Protein AF-T0YE23-F1 (afdb_monomer)

Sequence (152 aa):
LTFGPGMTVIFGPNEAGKSTWHTAIYAALCGNVNSSGVHENANSSKQFIDLYHPWDENEWVVQAVVTLNDGRKIVIWRDLTGKMAPLVKDAKLEADVSTEITSKGVADASRWLGLDRQSFLATACVRQADIFGICDNPESLAEYISCAATSV

Organism: NCBI:txid410659

InterPro domains:
  IPR027417 P-loop containing nucleoside triphosphate hydrolase [G3DSA:3.40.50.300] (1-149)
  IPR027417 P-loop containing nucleoside triphosphate hydrolase [SSF52540] (1-84)
  IPR038729 Rad50/SbcC-type AAA domain [PF13476] (2-126)

pLDDT: mean 77.62, std 16.38, range [32.59, 96.81]

Nearest PDB structures (foldseek):
  4q1s-assembly1_Y  TM=3.748E-01  e=2.874E+00  Saccharomyces cerevisiae S288C
  8dfv-assembly1_K  TM=4.350E-01  e=3.454E+00  Drosophila melanogaster
  8sk8-assembly1_A  TM=2.212E-01  e=3.055E+00  Homo sapiens
  7t69-assembly1_A  TM=2.536E-01  e=7.210E+00  Fusarium oxysporum f. sp. lycopersici

Radius of gyration: 16.27 Å; Cα contacts (8 Å, |Δi|>4): 166; chains: 1; bounding box: 47×35×40 Å

Solvent-accessible surface area (backbone atoms only — not comparable to full-atom values): 9413 Å² total; per-residue (Å²): 140,84,84,61,83,90,80,72,86,87,84,72,64,89,90,64,46,65,69,56,50,54,52,46,52,46,40,31,45,47,43,76,83,83,76,85,82,90,61,92,71,42,58,65,58,50,50,47,51,71,72,67,56,63,94,86,56,93,75,46,73,38,73,38,76,48,72,49,96,90,65,50,44,36,38,29,39,33,45,69,78,66,86,50,80,70,47,30,29,34,69,87,76,70,41,80,50,40,74,82,30,46,53,99,88,42,50,25,53,38,46,83,74,59,27,50,71,68,34,36,41,65,75,77,49,85,52,81,65,58,62,53,45,37,78,78,37,62,68,59,51,57,53,44,52,50,45,57,67,62,53,115

Foldseek 3Di:
DDDDPDDDDDDDDPPPCPVVVLLLVQCQAANAPPDDDDDPVNVVNVCSLVVPPDPPDPFDKGWDWDAAPVRFIKIWIDTSVPPDAIFIARPVVRDTPQVQQDDPRTRHNCVSVLADPLLCCLPVRDDPVNVVVCVVPVVVNVVSVVNVVVSD

Secondary structure (DSSP, 8-state):
--PPSS------STTSSHHHHHHHHHHHHH----SS---TTHHHHHHHHHHH--TT-S--EEEEEEE-TTS-EEEEEEESSSSS--EE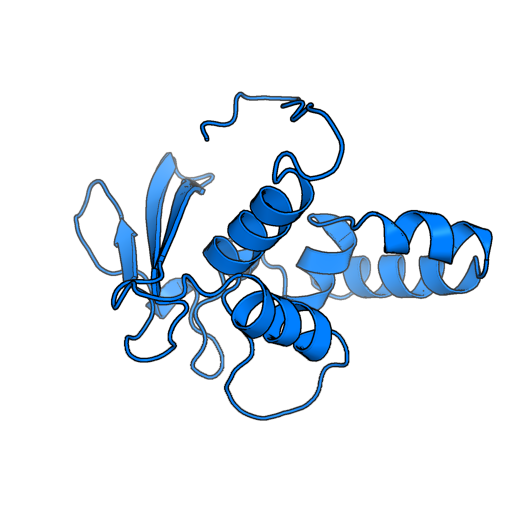EETTT--B-HHHHEETTEE-GGGGGT--HHHHHHHH---HHHHHHHHH-THHHHHHHHHHHH--

Structure (mmCIF, N/CA/C/O backbone):
data_AF-T0YE23-F1
#
_entry.id   AF-T0YE23-F1
#
loop_
_atom_site.group_PDB
_atom_site.id
_atom_site.type_symbol
_atom_site.label_atom_id
_atom_site.label_alt_id
_atom_site.label_comp_id
_atom_site.label_asym_id
_atom_site.label_entity_id
_atom_site.label_seq_id
_atom_site.pdbx_PDB_ins_code
_atom_site.Cartn_x
_atom_site.Cartn_y
_atom_site.Cartn_z
_atom_site.occupancy
_atom_site.B_iso_or_equiv
_atom_site.auth_seq_id
_atom_site.auth_comp_id
_atom_site.auth_asym_id
_atom_site.auth_ato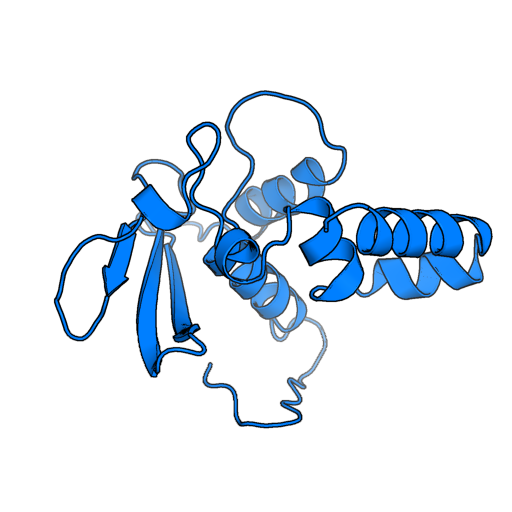m_id
_atom_site.pdbx_PDB_model_num
ATOM 1 N N . LEU A 1 1 ? -6.794 -4.745 -10.378 1.00 87.88 1 LEU A N 1
ATOM 2 C CA . LEU A 1 1 ? -6.149 -6.010 -9.962 1.00 87.88 1 LEU A CA 1
ATOM 3 C C . LEU A 1 1 ? -6.797 -6.478 -8.662 1.00 87.88 1 LEU A C 1
ATOM 5 O O . LEU A 1 1 ? -7.065 -5.630 -7.820 1.00 87.88 1 LEU A O 1
ATOM 9 N N . THR A 1 2 ? -7.061 -7.775 -8.504 1.00 91.62 2 THR A N 1
ATOM 10 C CA . THR A 1 2 ? -7.633 -8.348 -7.273 1.00 91.62 2 THR A CA 1
ATOM 11 C C . THR A 1 2 ? -6.695 -9.428 -6.758 1.00 91.62 2 THR A C 1
ATOM 13 O O . THR A 1 2 ? -6.335 -10.329 -7.511 1.00 91.62 2 THR A O 1
ATOM 16 N N . PHE A 1 3 ? -6.287 -9.322 -5.495 1.00 91.50 3 PHE A N 1
ATOM 17 C CA . PHE A 1 3 ? -5.389 -10.280 -4.855 1.00 91.50 3 PHE A CA 1
ATOM 18 C C . PHE A 1 3 ? -6.181 -11.410 -4.202 1.00 91.50 3 PHE A C 1
ATOM 20 O O . PHE A 1 3 ? -7.216 -11.167 -3.577 1.00 91.50 3 PHE A O 1
ATOM 27 N N . GLY A 1 4 ? -5.689 -12.638 -4.354 1.00 90.06 4 GLY A N 1
ATOM 28 C CA . GLY A 1 4 ? -6.185 -13.798 -3.618 1.00 90.06 4 GLY A CA 1
ATOM 29 C C . GLY A 1 4 ? -5.426 -13.997 -2.301 1.00 90.06 4 GLY A C 1
ATOM 30 O O . GLY A 1 4 ? -4.342 -13.433 -2.130 1.00 90.06 4 GLY A O 1
ATOM 31 N N . PRO A 1 5 ? -5.961 -14.807 -1.371 1.00 89.31 5 PRO A N 1
ATOM 32 C CA . PRO A 1 5 ? -5.228 -15.199 -0.172 1.00 89.31 5 PRO A CA 1
ATOM 33 C C . PRO A 1 5 ? -3.983 -16.027 -0.531 1.00 89.31 5 PRO A C 1
ATOM 35 O O . PRO A 1 5 ? -3.964 -16.748 -1.529 1.00 89.31 5 PRO A O 1
ATOM 38 N N . GLY A 1 6 ? -2.949 -15.956 0.309 1.00 92.31 6 GLY A N 1
ATOM 39 C CA . GLY A 1 6 ? -1.694 -16.675 0.090 1.00 92.31 6 GLY A CA 1
ATOM 40 C C . GLY A 1 6 ? -0.794 -15.963 -0.920 1.00 92.31 6 GLY A C 1
ATOM 41 O O . GLY A 1 6 ? -0.280 -14.887 -0.630 1.00 92.31 6 GLY A O 1
ATOM 42 N N . MET A 1 7 ? -0.577 -16.571 -2.089 1.00 92.12 7 MET A N 1
ATOM 43 C CA . MET A 1 7 ? 0.378 -16.085 -3.088 1.00 92.12 7 MET A CA 1
ATOM 44 C C . MET A 1 7 ? -0.332 -15.629 -4.365 1.00 92.12 7 MET A C 1
ATOM 46 O O . MET A 1 7 ? -0.996 -16.420 -5.030 1.00 92.12 7 MET A O 1
ATOM 50 N N . THR A 1 8 ? -0.137 -14.362 -4.741 1.00 92.94 8 THR A N 1
ATOM 51 C CA . THR A 1 8 ? -0.559 -13.828 -6.045 1.00 92.94 8 THR A CA 1
ATOM 52 C C . THR A 1 8 ? 0.665 -13.625 -6.935 1.00 92.94 8 THR A C 1
ATOM 54 O O . THR A 1 8 ? 1.590 -12.913 -6.555 1.00 92.94 8 THR A O 1
ATOM 57 N N . VAL A 1 9 ? 0.662 -14.221 -8.131 1.00 92.12 9 VAL A N 1
ATOM 58 C CA . VAL A 1 9 ? 1.746 -14.077 -9.115 1.00 92.12 9 VAL A CA 1
ATOM 59 C C . VAL A 1 9 ? 1.301 -13.140 -10.235 1.00 92.12 9 VAL A C 1
ATOM 61 O O . VAL A 1 9 ? 0.318 -13.411 -10.921 1.00 92.12 9 VAL A O 1
ATOM 64 N N . ILE A 1 10 ? 2.044 -12.051 -10.439 1.00 90.75 10 ILE A N 1
ATOM 65 C CA . ILE A 1 10 ? 1.849 -11.118 -11.555 1.00 90.75 10 ILE A CA 1
ATOM 66 C C . ILE A 1 10 ? 2.945 -11.388 -12.588 1.00 90.75 10 ILE A C 1
ATOM 68 O O . ILE A 1 10 ? 4.125 -11.174 -12.314 1.00 90.75 10 ILE A O 1
ATOM 72 N N . PHE A 1 11 ? 2.568 -11.844 -13.782 1.00 92.69 11 PHE A N 1
ATOM 73 C CA . PHE A 1 11 ? 3.508 -12.185 -14.851 1.00 92.6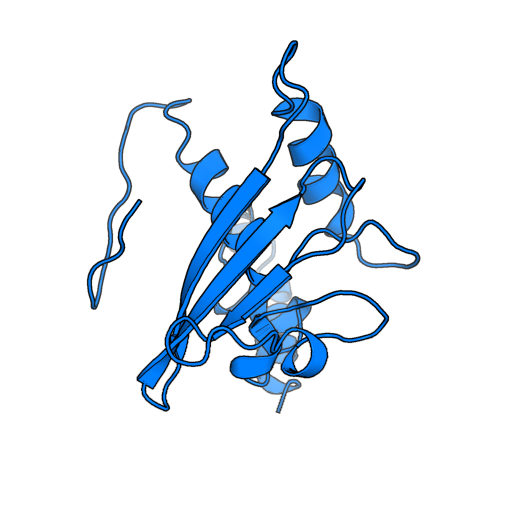9 11 PHE A CA 1
ATOM 74 C C . PHE A 1 11 ? 3.132 -11.510 -16.174 1.00 92.69 11 PHE A C 1
ATOM 76 O O . PHE A 1 11 ? 1.999 -11.086 -16.380 1.00 92.69 11 PHE A O 1
ATOM 83 N N . GLY A 1 12 ? 4.110 -11.391 -17.069 1.00 92.62 12 GLY A N 1
ATOM 84 C CA . GLY A 1 12 ? 3.966 -10.744 -18.370 1.00 92.62 12 GL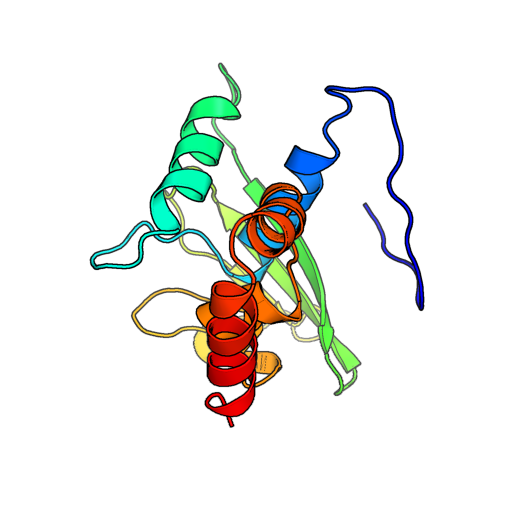Y A CA 1
ATOM 85 C C . GLY A 1 12 ? 5.328 -10.350 -18.945 1.00 92.62 12 GLY A C 1
ATOM 86 O O . GLY A 1 12 ? 6.311 -10.323 -18.192 1.00 92.62 12 GLY A O 1
ATOM 87 N N . PRO A 1 13 ? 5.413 -10.027 -20.246 1.00 94.38 13 PRO A N 1
ATOM 88 C CA . PRO A 1 13 ? 6.659 -9.601 -20.885 1.00 94.38 13 PRO A CA 1
ATOM 89 C C . PRO A 1 13 ? 7.242 -8.341 -20.231 1.00 94.38 13 PRO A C 1
ATOM 91 O O . PRO A 1 13 ? 6.590 -7.681 -19.411 1.00 94.38 13 PRO A O 1
ATOM 94 N N . ASN A 1 14 ? 8.493 -8.007 -20.555 1.00 87.44 14 ASN A N 1
ATOM 95 C CA . ASN A 1 14 ? 9.047 -6.704 -20.180 1.00 87.44 14 ASN A CA 1
ATOM 96 C C . ASN A 1 14 ? 8.108 -5.592 -20.660 1.00 87.44 14 ASN A C 1
ATOM 98 O O . ASN A 1 14 ? 7.406 -5.764 -21.650 1.00 87.44 14 ASN A O 1
ATOM 102 N N . GLU A 1 15 ? 8.027 -4.514 -19.881 1.00 85.19 15 GLU A N 1
ATOM 103 C CA . GLU A 1 15 ? 7.133 -3.375 -20.152 1.00 85.19 15 GLU A CA 1
ATOM 104 C C . GLU A 1 15 ? 5.624 -3.675 -20.048 1.00 85.19 15 GLU A C 1
ATOM 106 O O . GLU A 1 15 ? 4.811 -2.771 -20.183 1.00 85.19 15 GLU A O 1
ATOM 111 N N . ALA A 1 16 ? 5.213 -4.884 -19.643 1.00 88.56 16 ALA A N 1
ATOM 112 C CA . ALA A 1 16 ? 3.804 -5.201 -19.353 1.00 88.56 16 ALA A CA 1
ATOM 113 C C . ALA A 1 16 ? 3.219 -4.490 -18.106 1.00 88.56 16 ALA A C 1
ATOM 115 O O . ALA A 1 16 ? 2.158 -4.868 -17.618 1.00 88.56 16 ALA A O 1
ATOM 116 N N . GLY A 1 17 ? 3.929 -3.520 -17.521 1.00 85.38 17 GLY A N 1
ATOM 117 C CA . GLY A 1 17 ? 3.454 -2.748 -16.367 1.00 85.38 17 GLY A CA 1
ATOM 118 C C . GLY A 1 17 ? 3.541 -3.455 -15.008 1.00 85.38 17 GLY A C 1
ATOM 119 O O . GLY A 1 17 ? 2.941 -2.991 -14.045 1.00 85.38 17 GLY A O 1
ATOM 120 N N . LYS A 1 18 ? 4.286 -4.562 -14.878 1.00 89.62 18 LYS A N 1
ATOM 121 C CA . LYS A 1 18 ? 4.437 -5.294 -13.597 1.00 89.62 18 LYS A CA 1
ATOM 122 C C . LYS A 1 18 ? 5.030 -4.414 -12.488 1.00 89.62 18 LYS A C 1
ATOM 124 O O . LYS A 1 18 ? 4.452 -4.294 -11.412 1.00 89.62 18 LYS A O 1
ATOM 129 N N . SER A 1 19 ? 6.152 -3.753 -12.776 1.00 82.62 19 SER A N 1
ATOM 130 C CA . SER A 1 19 ? 6.792 -2.813 -11.847 1.00 82.62 19 SER A CA 1
ATOM 131 C C . SER A 1 19 ? 5.928 -1.570 -11.624 1.00 82.62 19 SER A C 1
ATOM 133 O O . SER A 1 19 ? 5.880 -1.047 -10.516 1.00 82.62 19 SER A O 1
ATOM 135 N N . THR A 1 20 ? 5.178 -1.144 -12.646 1.00 85.06 20 THR A N 1
ATOM 136 C CA . THR A 1 20 ? 4.201 -0.053 -12.537 1.00 85.06 20 THR A CA 1
ATOM 137 C C . THR A 1 20 ? 3.100 -0.389 -11.535 1.00 85.06 20 THR A C 1
ATOM 139 O O . THR A 1 20 ? 2.807 0.424 -10.665 1.00 85.06 20 THR A O 1
ATOM 142 N N . TRP A 1 21 ? 2.546 -1.605 -11.587 1.00 87.94 21 TRP A N 1
ATOM 143 C CA . TRP A 1 21 ? 1.572 -2.089 -10.606 1.00 87.94 21 TRP A CA 1
ATOM 144 C C . TRP A 1 21 ? 2.149 -2.131 -9.194 1.00 87.94 21 TRP A C 1
ATOM 146 O O . TRP A 1 21 ? 1.483 -1.687 -8.264 1.00 87.94 21 TRP A O 1
ATOM 156 N N . HIS A 1 22 ? 3.384 -2.608 -9.028 1.00 86.06 22 HIS A N 1
ATOM 157 C CA . HIS A 1 22 ? 4.056 -2.620 -7.727 1.00 86.06 22 HIS A CA 1
ATOM 158 C C . HIS A 1 22 ? 4.167 -1.209 -7.125 1.00 86.06 22 HIS A C 1
ATOM 160 O O . HIS A 1 22 ? 3.764 -0.978 -5.984 1.00 86.06 22 HIS A O 1
ATOM 166 N N . THR A 1 23 ? 4.628 -0.236 -7.915 1.00 83.44 23 THR A N 1
ATOM 167 C CA . THR A 1 23 ? 4.725 1.161 -7.469 1.00 83.44 23 THR A CA 1
ATOM 168 C C . THR A 1 23 ? 3.354 1.787 -7.221 1.00 83.44 23 THR A C 1
ATOM 170 O O . THR A 1 23 ? 3.190 2.515 -6.245 1.00 83.44 23 THR A O 1
ATOM 173 N N . ALA A 1 24 ? 2.349 1.474 -8.043 1.00 86.75 24 ALA A N 1
ATOM 174 C CA . ALA A 1 24 ? 0.983 1.953 -7.853 1.00 86.75 24 ALA A CA 1
ATOM 175 C C . ALA A 1 24 ? 0.374 1.439 -6.538 1.00 86.75 24 ALA A C 1
ATOM 177 O O . ALA A 1 24 ? -0.229 2.215 -5.803 1.00 86.75 24 ALA A O 1
ATOM 178 N N . ILE A 1 25 ? 0.578 0.162 -6.193 1.00 89.31 25 ILE A N 1
ATOM 179 C CA . ILE A 1 25 ? 0.122 -0.413 -4.915 1.00 89.31 25 ILE A CA 1
ATOM 180 C C . ILE A 1 25 ? 0.772 0.324 -3.746 1.00 89.31 25 ILE A C 1
ATOM 182 O O . ILE A 1 25 ? 0.078 0.758 -2.827 1.00 89.31 25 ILE A O 1
ATOM 186 N N . TYR A 1 26 ? 2.091 0.512 -3.800 1.00 87.25 26 TYR A N 1
ATOM 187 C CA . TYR A 1 26 ? 2.809 1.249 -2.767 1.00 87.25 26 TYR A CA 1
ATOM 188 C C . TYR A 1 26 ? 2.294 2.690 -2.629 1.00 87.25 26 TYR A C 1
ATOM 190 O O . TYR A 1 26 ? 1.980 3.132 -1.523 1.00 87.25 26 TYR A O 1
ATOM 198 N N . ALA A 1 27 ? 2.129 3.404 -3.746 1.00 86.50 27 ALA A N 1
ATOM 199 C CA . ALA A 1 27 ? 1.593 4.761 -3.758 1.00 86.50 27 ALA A CA 1
ATOM 200 C C . ALA A 1 27 ? 0.166 4.816 -3.194 1.00 86.50 27 ALA A C 1
ATOM 202 O O . ALA A 1 27 ? -0.148 5.724 -2.431 1.00 86.50 27 ALA A O 1
ATOM 203 N N . ALA A 1 28 ? -0.685 3.836 -3.503 1.00 90.00 28 ALA A N 1
ATOM 204 C CA . ALA A 1 28 ? -2.046 3.767 -2.983 1.00 90.00 28 ALA A CA 1
ATOM 205 C C . ALA A 1 28 ? -2.080 3.570 -1.463 1.00 90.00 28 ALA A C 1
ATOM 207 O O . ALA A 1 28 ? -2.863 4.225 -0.778 1.00 90.00 28 ALA A O 1
ATOM 208 N N . LEU A 1 29 ? -1.218 2.712 -0.916 1.00 90.00 29 LEU A N 1
ATOM 209 C CA . LEU A 1 29 ? -1.193 2.415 0.517 1.00 90.00 29 LEU A CA 1
ATOM 210 C C . LEU A 1 29 ? -0.518 3.531 1.318 1.00 90.00 29 LEU A C 1
ATOM 212 O O . LEU A 1 29 ? -1.123 4.095 2.232 1.00 90.00 29 LEU A O 1
ATOM 216 N N . CYS A 1 30 ? 0.698 3.909 0.940 1.00 85.69 30 CYS A N 1
ATOM 217 C CA . CYS A 1 30 ? 1.549 4.790 1.740 1.00 85.69 30 CYS A CA 1
ATOM 218 C C . CYS A 1 30 ? 1.531 6.252 1.271 1.00 85.69 30 CYS A C 1
ATOM 220 O O . CYS A 1 30 ? 1.966 7.150 1.991 1.00 85.69 30 CYS A O 1
ATOM 222 N N . GLY A 1 31 ? 0.997 6.535 0.084 1.00 79.94 31 GLY A N 1
ATOM 223 C CA . GLY A 1 31 ? 1.034 7.871 -0.505 1.00 79.94 31 GLY A CA 1
ATOM 224 C C . GLY A 1 31 ? 2.404 8.246 -1.060 1.00 79.94 31 GLY A C 1
ATOM 225 O O . GLY A 1 31 ? 3.363 7.476 -1.007 1.00 79.94 31 GLY A O 1
ATOM 226 N N . ASN A 1 32 ? 2.490 9.466 -1.592 1.00 66.19 32 ASN A N 1
ATOM 227 C CA . ASN A 1 32 ? 3.721 10.023 -2.143 1.00 66.19 32 ASN A CA 1
ATOM 228 C C . ASN A 1 32 ? 4.325 11.073 -1.202 1.00 66.19 32 ASN A C 1
ATOM 230 O O . ASN A 1 32 ? 3.605 11.871 -0.603 1.00 66.19 32 ASN A O 1
ATOM 234 N N . VAL A 1 33 ? 5.653 11.078 -1.056 1.00 50.06 33 VAL A N 1
ATOM 235 C CA . VAL A 1 33 ? 6.364 12.096 -0.265 1.00 50.06 33 VAL A CA 1
ATOM 236 C C . VAL A 1 33 ? 6.502 13.349 -1.128 1.00 50.06 33 VAL A C 1
ATOM 238 O O . VAL A 1 33 ? 7.506 13.523 -1.807 1.00 50.06 33 VAL A O 1
ATOM 241 N N . ASN A 1 34 ? 5.491 14.217 -1.123 1.00 44.62 34 ASN A N 1
ATOM 242 C CA . ASN A 1 34 ? 5.577 15.531 -1.775 1.00 44.62 34 ASN A CA 1
ATOM 243 C C . ASN A 1 34 ? 5.534 16.717 -0.800 1.00 44.62 34 ASN A C 1
ATOM 245 O O . ASN A 1 34 ? 5.440 17.859 -1.233 1.00 44.62 34 ASN A O 1
ATOM 249 N N . SER A 1 35 ? 5.694 16.496 0.504 1.00 34.31 35 SER A N 1
ATOM 250 C CA . SER A 1 35 ? 5.765 17.592 1.473 1.00 34.31 35 SER A CA 1
ATOM 251 C C . SER A 1 35 ? 6.946 17.412 2.418 1.00 34.31 35 SER A C 1
ATOM 253 O O . SER A 1 35 ? 6.869 16.673 3.393 1.00 34.31 35 SER A O 1
ATOM 255 N N . SER A 1 36 ? 8.021 18.131 2.099 1.00 33.31 36 SER A N 1
ATOM 256 C CA . SER A 1 36 ? 9.013 18.647 3.045 1.00 33.31 36 SER A CA 1
ATOM 257 C C . SER A 1 36 ? 9.743 17.627 3.928 1.00 33.31 36 SER A C 1
ATOM 259 O O . SER A 1 36 ? 9.307 17.303 5.027 1.00 33.31 36 SER A O 1
ATOM 261 N N . GLY A 1 37 ? 10.955 17.266 3.499 1.00 32.59 37 GLY A N 1
ATOM 262 C CA . GLY A 1 37 ? 12.012 16.809 4.400 1.00 32.59 37 GLY A CA 1
ATOM 263 C C . GLY A 1 37 ? 12.378 15.333 4.273 1.00 32.59 37 GLY A C 1
ATOM 264 O O . GLY A 1 37 ? 11.616 14.464 4.668 1.00 32.59 37 GLY A O 1
ATOM 265 N N . VAL A 1 38 ? 13.592 15.122 3.753 1.00 38.28 38 VAL A N 1
ATOM 266 C CA . VAL A 1 38 ? 14.546 14.048 4.076 1.00 38.28 38 VAL A CA 1
ATOM 267 C C . VAL A 1 38 ? 13.954 12.640 4.159 1.00 38.28 38 VAL A C 1
ATOM 269 O O . VAL A 1 38 ? 13.482 12.247 5.208 1.00 38.28 38 VAL A O 1
ATOM 272 N N . HIS A 1 39 ? 14.039 11.878 3.066 1.00 34.78 39 HIS A N 1
ATOM 273 C CA . HIS A 1 39 ? 14.518 10.487 3.051 1.00 34.78 39 HIS A CA 1
ATOM 274 C C . HIS A 1 39 ? 14.793 10.095 1.589 1.00 34.78 39 HIS A C 1
ATOM 276 O O . HIS A 1 39 ? 13.995 10.367 0.689 1.00 34.78 39 HIS A O 1
ATOM 282 N N . GLU A 1 40 ? 15.942 9.466 1.356 1.00 37.47 40 GLU A N 1
ATOM 283 C CA . GLU A 1 40 ? 16.590 9.201 0.058 1.00 37.47 40 GLU A CA 1
ATOM 284 C C . GLU A 1 40 ? 15.753 8.367 -0.937 1.00 37.47 40 GLU A C 1
ATOM 286 O O . GLU A 1 40 ? 16.052 8.323 -2.127 1.00 37.47 40 GLU A O 1
ATOM 291 N N . ASN A 1 41 ? 14.630 7.797 -0.493 1.00 43.16 41 ASN A N 1
ATOM 292 C CA . ASN A 1 41 ? 13.688 7.031 -1.313 1.00 43.16 41 ASN A CA 1
ATOM 293 C C . ASN A 1 41 ? 12.556 7.860 -1.959 1.00 43.16 41 ASN A C 1
ATOM 295 O O . ASN A 1 41 ? 11.723 7.302 -2.676 1.00 43.16 41 ASN A O 1
ATOM 299 N N . ALA A 1 42 ? 12.507 9.179 -1.734 1.00 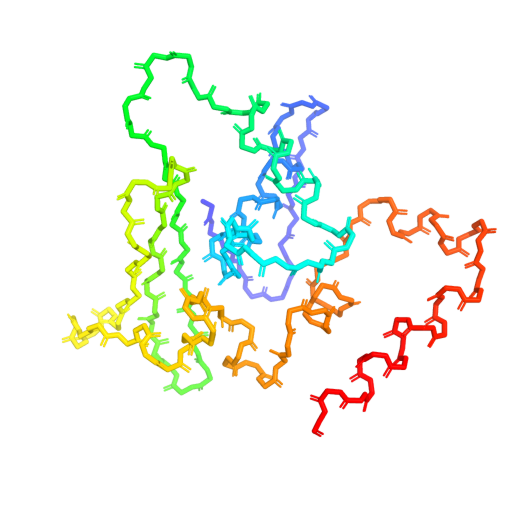42.06 42 ALA A N 1
ATOM 300 C CA . ALA A 1 42 ? 11.536 10.078 -2.372 1.00 42.06 42 ALA A CA 1
ATOM 301 C C . ALA A 1 42 ? 11.797 10.286 -3.880 1.00 42.06 42 ALA A C 1
ATOM 303 O O . ALA A 1 42 ? 10.868 10.581 -4.631 1.00 42.06 42 ALA A O 1
ATOM 304 N N . ASN A 1 43 ? 13.038 10.090 -4.340 1.00 38.62 43 ASN A N 1
ATOM 305 C CA . ASN A 1 43 ? 13.413 10.296 -5.742 1.00 38.62 43 ASN A CA 1
ATOM 306 C C . ASN A 1 43 ? 12.771 9.271 -6.688 1.00 38.62 43 ASN A C 1
ATOM 308 O O . ASN A 1 43 ? 12.288 9.652 -7.751 1.00 38.62 43 ASN A O 1
ATOM 312 N N . SER A 1 44 ? 12.694 7.998 -6.295 1.00 45.91 44 SER A N 1
ATOM 313 C CA . SER A 1 44 ? 12.126 6.929 -7.132 1.00 45.91 44 SER A CA 1
ATOM 314 C C . SER A 1 44 ? 10.619 7.101 -7.340 1.00 45.91 44 SER A C 1
ATOM 316 O O . SER A 1 44 ? 10.092 6.848 -8.421 1.00 45.91 44 SER A O 1
ATOM 318 N N . SER A 1 45 ? 9.921 7.577 -6.309 1.00 50.22 45 SER A N 1
ATOM 319 C CA . SER A 1 45 ? 8.477 7.816 -6.350 1.00 50.22 45 SER A CA 1
ATOM 320 C C . SER A 1 45 ? 8.127 9.082 -7.139 1.00 50.22 45 SER A C 1
ATOM 322 O O . SER A 1 45 ? 7.105 9.111 -7.817 1.00 50.22 45 SER A O 1
ATOM 324 N N . LYS A 1 46 ? 8.990 10.107 -7.102 1.00 52.91 46 LYS A N 1
ATOM 325 C CA . LYS A 1 46 ? 8.840 11.337 -7.892 1.00 52.91 46 LYS A CA 1
ATOM 326 C C . LYS A 1 46 ? 9.131 11.103 -9.373 1.00 52.91 46 LYS A C 1
ATOM 328 O O . LYS A 1 46 ? 8.331 11.490 -10.214 1.00 52.91 46 LYS A O 1
ATOM 333 N N . GLN A 1 47 ? 10.197 10.356 -9.676 1.00 56.47 47 GLN A N 1
ATOM 334 C CA . GLN A 1 47 ? 10.469 9.888 -11.035 1.00 56.47 47 GLN A CA 1
ATOM 335 C C . GLN A 1 47 ? 9.298 9.075 -11.585 1.00 56.47 47 GLN A C 1
ATOM 337 O O . GLN A 1 47 ? 8.960 9.240 -12.742 1.00 56.47 47 GLN A O 1
ATOM 342 N N . PHE A 1 48 ? 8.628 8.252 -10.774 1.00 61.03 48 PHE A N 1
ATOM 343 C CA . PHE A 1 48 ? 7.432 7.534 -11.216 1.00 61.03 48 PHE A CA 1
ATOM 344 C C . PHE A 1 48 ? 6.277 8.469 -11.616 1.00 61.03 48 PHE A C 1
ATOM 346 O O . PHE A 1 48 ? 5.655 8.245 -1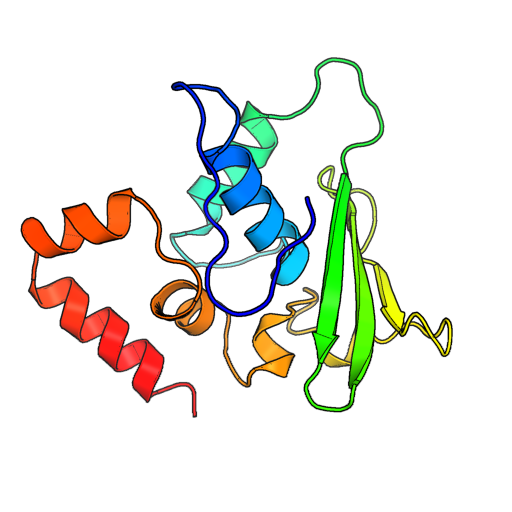2.652 1.00 61.03 48 PHE A O 1
ATOM 353 N N . ILE A 1 49 ? 5.997 9.515 -10.828 1.00 63.84 49 ILE A N 1
ATOM 354 C CA . ILE A 1 49 ? 4.971 10.501 -11.203 1.00 63.84 49 ILE A CA 1
ATOM 355 C C . ILE A 1 49 ? 5.366 11.193 -12.523 1.00 63.84 49 ILE A C 1
ATOM 357 O O . ILE A 1 49 ? 4.571 11.358 -13.434 1.00 63.84 49 ILE A O 1
ATOM 361 N N . ASP A 1 50 ? 6.622 11.564 -12.703 1.00 64.50 50 ASP A N 1
ATOM 362 C CA . ASP A 1 50 ? 6.970 12.294 -13.925 1.00 64.50 50 ASP A CA 1
ATOM 363 C C . ASP A 1 50 ? 7.055 11.367 -15.158 1.00 64.50 50 ASP A C 1
ATOM 365 O O . ASP A 1 50 ? 6.756 11.789 -16.272 1.00 64.50 50 ASP A O 1
ATOM 369 N N . LEU A 1 51 ? 7.412 10.087 -14.975 1.00 66.94 51 LEU A N 1
ATOM 370 C CA . LEU A 1 51 ? 7.628 9.133 -16.073 1.00 66.94 51 LEU A CA 1
ATOM 371 C C . LEU A 1 51 ? 6.339 8.491 -16.602 1.00 66.94 51 LEU A C 1
ATOM 373 O O . LEU A 1 51 ? 6.285 8.110 -17.768 1.00 66.94 51 LEU A O 1
ATOM 377 N N . TYR A 1 52 ? 5.334 8.309 -15.740 1.00 70.25 52 TYR A N 1
ATOM 378 C CA . TYR A 1 52 ? 4.098 7.591 -16.080 1.00 70.25 52 TYR A CA 1
ATOM 379 C C . TYR A 1 52 ? 2.866 8.500 -16.152 1.00 70.25 52 TYR A C 1
ATOM 381 O O . TYR A 1 52 ? 1.757 7.986 -16.308 1.00 70.25 52 TYR A O 1
ATOM 389 N N . HIS A 1 53 ? 3.040 9.824 -16.044 1.00 72.19 53 HIS A N 1
ATOM 390 C CA . HIS A 1 53 ? 1.941 10.774 -16.205 1.00 72.19 53 HIS A CA 1
ATOM 391 C C . HIS A 1 53 ? 1.322 10.616 -17.604 1.00 72.19 53 HIS A C 1
ATOM 393 O O . HIS A 1 53 ? 2.042 10.740 -18.600 1.00 72.19 53 HIS A O 1
ATOM 399 N N . PRO A 1 54 ? 0.006 10.374 -17.723 1.00 78.00 54 PRO A N 1
ATOM 400 C CA . PRO A 1 54 ? -0.648 10.334 -19.025 1.00 78.00 54 PRO A CA 1
ATOM 401 C C . PRO A 1 54 ? -0.566 11.701 -19.715 1.00 78.00 54 PRO A C 1
ATOM 403 O O . PRO A 1 54 ? -0.848 12.727 -19.111 1.00 78.00 54 PRO A O 1
ATOM 406 N N . TRP A 1 55 ? -0.195 11.730 -20.989 1.00 75.06 55 TRP A N 1
ATOM 407 C CA . TRP A 1 55 ? 0.063 12.957 -21.757 1.00 75.06 55 TRP A CA 1
ATOM 408 C C . TRP A 1 55 ? -1.120 13.941 -21.777 1.00 75.06 55 TRP A C 1
ATOM 410 O O . TRP A 1 55 ? -0.907 15.143 -21.669 1.00 75.06 55 TRP A O 1
ATOM 420 N N . ASP A 1 56 ? -2.349 13.418 -21.869 1.00 66.31 56 ASP A N 1
ATOM 421 C CA . ASP A 1 56 ? -3.567 14.200 -22.130 1.00 66.31 56 ASP A CA 1
ATOM 422 C C . ASP A 1 56 ? -4.689 13.970 -21.098 1.00 66.31 56 ASP A C 1
ATOM 424 O O . ASP A 1 56 ? -5.835 14.366 -21.327 1.00 66.31 56 ASP A O 1
ATOM 428 N N . GLU A 1 57 ? -4.402 13.342 -19.951 1.00 69.31 57 GLU A N 1
ATOM 429 C CA . GLU A 1 57 ? -5.426 13.124 -18.921 1.00 69.31 57 GLU A CA 1
ATOM 430 C C . GLU A 1 57 ? -5.302 14.117 -17.766 1.00 69.31 57 GLU A C 1
ATOM 432 O O . GLU A 1 57 ? -4.246 14.309 -17.168 1.00 69.31 57 GLU A O 1
ATOM 437 N N . ASN A 1 58 ? -6.429 14.749 -17.436 1.00 70.88 58 ASN A N 1
ATOM 438 C CA . ASN A 1 58 ? -6.536 15.652 -16.291 1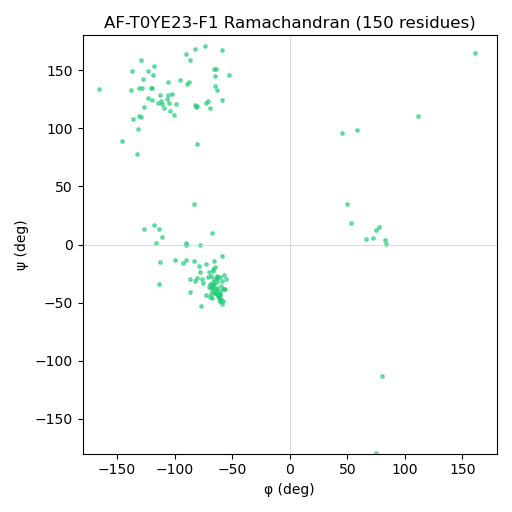.00 70.88 58 ASN A CA 1
ATOM 439 C C . ASN A 1 58 ? -6.669 14.905 -14.959 1.00 70.88 58 ASN A C 1
ATOM 441 O O . ASN A 1 58 ? -6.464 15.507 -13.901 1.00 70.88 58 ASN A O 1
ATOM 445 N N . GLU A 1 59 ? -7.050 13.629 -15.017 1.00 78.94 59 GLU A N 1
ATOM 446 C CA . GLU A 1 59 ? -7.252 12.771 -13.863 1.00 78.94 59 GLU A CA 1
ATOM 447 C C . GLU A 1 59 ? -6.142 11.731 -13.826 1.00 78.94 59 GLU A C 1
ATOM 449 O O . GLU A 1 59 ? -6.006 10.911 -14.728 1.00 78.94 59 GLU A O 1
ATOM 454 N N . TRP A 1 60 ? -5.343 11.762 -12.763 1.00 86.56 60 TRP A N 1
ATOM 455 C CA . TRP A 1 60 ? -4.364 10.723 -12.523 1.00 86.56 60 TRP A CA 1
ATOM 456 C C . TRP A 1 60 ? -4.477 10.227 -11.098 1.00 86.56 60 TRP A C 1
ATOM 458 O O . TRP A 1 60 ? -4.186 10.942 -10.144 1.00 86.56 60 TRP A O 1
ATOM 468 N N . VAL A 1 61 ? -4.949 8.996 -10.957 1.00 89.69 61 VAL A N 1
ATOM 469 C CA . VAL A 1 61 ? -5.450 8.478 -9.690 1.00 89.69 61 VAL A CA 1
ATOM 470 C C . VAL A 1 61 ? -4.952 7.064 -9.462 1.00 89.69 61 VAL A C 1
ATOM 472 O O . VAL A 1 61 ? -4.790 6.276 -10.395 1.00 89.69 61 VAL A O 1
ATOM 475 N N . VAL A 1 62 ? -4.777 6.717 -8.189 1.00 91.06 62 VAL A N 1
ATOM 476 C CA . VAL A 1 62 ? -4.678 5.326 -7.762 1.00 91.06 62 VAL A CA 1
ATOM 477 C C . VAL A 1 62 ? -5.670 5.027 -6.645 1.00 91.06 62 VAL A C 1
ATOM 479 O O . VAL A 1 62 ? -5.902 5.840 -5.748 1.00 91.06 62 VAL A O 1
ATOM 482 N N . GLN A 1 63 ? -6.246 3.828 -6.695 1.00 94.19 63 GLN A N 1
ATOM 483 C CA . GLN A 1 63 ? -7.172 3.335 -5.690 1.00 94.19 63 GLN A CA 1
ATOM 484 C C . GLN A 1 63 ? -6.740 1.953 -5.202 1.00 94.19 63 GLN A C 1
ATOM 486 O O . GLN A 1 63 ? -6.431 1.066 -5.999 1.00 94.19 63 GLN A O 1
ATOM 491 N N . ALA A 1 64 ? -6.766 1.761 -3.887 1.00 94.81 64 ALA A N 1
ATOM 492 C CA . ALA A 1 64 ? -6.614 0.463 -3.249 1.00 94.81 64 ALA A CA 1
ATOM 493 C C . ALA A 1 64 ? -7.820 0.171 -2.362 1.00 94.81 64 ALA A C 1
ATOM 495 O O . ALA A 1 64 ? -8.438 1.070 -1.792 1.00 94.81 64 ALA A O 1
ATOM 496 N N . VAL A 1 65 ? -8.139 -1.111 -2.236 1.00 95.81 65 VAL A N 1
ATOM 497 C CA . VAL A 1 65 ? -9.157 -1.584 -1.308 1.00 95.81 65 VAL A CA 1
ATOM 498 C C . VAL A 1 65 ? -8.530 -2.668 -0.454 1.00 95.81 65 VAL A C 1
ATOM 500 O O . VAL A 1 65 ? -8.082 -3.685 -0.980 1.00 95.81 65 VAL A O 1
ATOM 503 N N . VAL A 1 66 ? -8.477 -2.431 0.852 1.00 94.50 66 VAL A N 1
ATOM 504 C CA . VAL A 1 66 ? -7.851 -3.330 1.826 1.00 94.50 66 VAL A CA 1
ATOM 505 C C . VAL A 1 66 ? -8.883 -3.830 2.822 1.00 94.50 66 VAL A C 1
ATOM 507 O O . VAL A 1 66 ? -9.896 -3.178 3.067 1.00 94.50 66 VAL A O 1
ATOM 510 N N . THR A 1 67 ? -8.632 -5.009 3.382 1.00 94.94 67 THR A N 1
ATOM 511 C CA . THR A 1 67 ? -9.414 -5.547 4.499 1.00 94.94 67 THR A CA 1
ATOM 512 C C . THR A 1 67 ? -8.514 -5.571 5.722 1.00 94.94 67 THR A C 1
ATOM 514 O O . THR A 1 67 ? -7.424 -6.138 5.659 1.00 94.94 67 THR A O 1
ATOM 517 N N . LEU A 1 68 ? -8.944 -4.919 6.797 1.00 93.62 68 LEU A N 1
ATOM 518 C CA . LEU A 1 68 ? -8.227 -4.896 8.069 1.00 93.62 68 LEU A CA 1
ATOM 519 C C . LEU A 1 68 ? -8.526 -6.163 8.886 1.00 93.62 68 LEU A C 1
ATOM 521 O O . LEU A 1 68 ? -9.441 -6.927 8.572 1.00 93.62 68 LEU A O 1
ATOM 525 N N . ASN A 1 69 ? -7.752 -6.391 9.948 1.00 91.06 69 ASN A N 1
ATOM 526 C CA . ASN A 1 69 ? -7.905 -7.558 10.827 1.00 91.06 69 ASN A CA 1
ATOM 527 C C . ASN A 1 69 ? -9.256 -7.598 11.567 1.00 91.06 69 ASN A C 1
ATOM 529 O O . ASN A 1 69 ? -9.755 -8.677 11.874 1.00 91.06 69 ASN A O 1
ATOM 533 N N . ASP A 1 70 ? -9.856 -6.436 11.815 1.00 92.06 70 ASP A N 1
ATOM 534 C CA . ASP A 1 70 ? -11.187 -6.261 12.400 1.00 92.06 70 ASP A CA 1
ATOM 535 C C . ASP A 1 70 ? -12.329 -6.506 11.389 1.00 92.06 70 ASP A C 1
ATOM 537 O O . ASP A 1 70 ? -13.508 -6.412 11.735 1.00 92.06 70 ASP A O 1
ATOM 541 N N . GLY A 1 71 ? -11.991 -6.833 10.137 1.00 93.56 71 GLY A N 1
ATOM 542 C CA . GLY A 1 71 ? -12.930 -7.087 9.050 1.00 93.56 71 GLY A CA 1
ATOM 543 C C . GLY A 1 71 ? -13.421 -5.832 8.325 1.00 93.56 71 GLY A C 1
ATOM 544 O O . GLY A 1 71 ? -14.209 -5.961 7.381 1.00 93.56 71 GLY A O 1
ATOM 545 N N . ARG A 1 72 ? -12.977 -4.625 8.709 1.00 94.94 72 ARG A N 1
ATOM 546 C CA . ARG A 1 72 ? -13.319 -3.394 7.984 1.00 94.94 72 ARG A CA 1
ATOM 547 C C . ARG A 1 72 ? -12.719 -3.417 6.585 1.00 94.94 72 ARG A C 1
ATOM 549 O O . ARG A 1 72 ? -11.553 -3.761 6.388 1.00 94.94 72 ARG A O 1
ATOM 556 N N . LYS A 1 73 ? -13.520 -3.004 5.604 1.00 96.50 73 LYS A N 1
ATOM 557 C CA . LYS A 1 73 ? -13.084 -2.834 4.218 1.00 96.50 73 LYS A CA 1
ATOM 558 C C . LYS A 1 73 ? -12.825 -1.357 3.978 1.00 96.50 73 LYS A C 1
ATOM 560 O O . LYS A 1 73 ? -13.768 -0.570 3.965 1.00 96.50 73 LYS A O 1
ATOM 565 N N . ILE A 1 74 ? -11.565 -0.991 3.786 1.00 96.81 74 ILE A N 1
ATOM 566 C CA . ILE A 1 74 ? -11.168 0.402 3.609 1.00 96.81 74 ILE A CA 1
ATOM 567 C C . ILE A 1 74 ? -10.838 0.663 2.147 1.00 96.81 74 ILE A C 1
ATOM 569 O O . ILE A 1 74 ? -10.060 -0.066 1.529 1.00 96.81 74 ILE A O 1
ATOM 573 N N . VAL A 1 75 ? -11.439 1.711 1.597 1.00 96.69 75 VAL A N 1
ATOM 574 C CA . VAL A 1 75 ? -11.146 2.232 0.266 1.00 96.69 75 VAL A CA 1
ATOM 575 C C . VAL A 1 75 ? -10.206 3.415 0.419 1.00 96.69 75 VAL A C 1
ATOM 577 O O . VAL A 1 75 ? -10.546 4.401 1.067 1.00 96.69 75 VAL A O 1
ATOM 580 N N . ILE A 1 76 ? -9.037 3.323 -0.201 1.00 95.25 76 ILE A N 1
ATOM 581 C CA . ILE A 1 76 ? -8.045 4.390 -0.242 1.00 95.25 76 ILE A CA 1
ATOM 582 C C . ILE A 1 76 ? -7.994 4.904 -1.669 1.00 95.25 76 ILE A C 1
ATOM 584 O O . ILE A 1 76 ? -7.704 4.146 -2.592 1.00 95.25 76 ILE A O 1
ATOM 588 N N . TRP A 1 77 ? -8.270 6.184 -1.844 1.00 94.00 77 TRP A N 1
ATOM 589 C CA . TRP A 1 77 ? -8.230 6.875 -3.120 1.00 94.00 77 TRP A CA 1
ATOM 590 C C . TRP A 1 77 ? -7.208 8.004 -3.038 1.00 94.00 77 TRP A C 1
ATOM 592 O O . TRP A 1 77 ? -7.157 8.737 -2.045 1.00 94.00 77 TRP A O 1
ATOM 602 N N . ARG A 1 78 ? -6.367 8.133 -4.065 1.00 90.75 78 ARG A N 1
ATOM 603 C CA . ARG A 1 78 ? -5.325 9.158 -4.117 1.00 90.75 78 ARG A CA 1
ATOM 604 C C . ARG A 1 78 ? -5.224 9.777 -5.494 1.00 90.75 78 ARG A C 1
ATOM 606 O O . ARG A 1 78 ? -5.089 9.065 -6.484 1.00 90.75 78 ARG A O 1
ATOM 613 N N . ASP A 1 79 ? -5.173 11.098 -5.499 1.00 86.94 79 ASP A N 1
ATOM 614 C CA . ASP A 1 79 ? -4.770 11.896 -6.643 1.00 86.94 79 ASP A CA 1
ATOM 615 C C . ASP A 1 79 ? -3.238 11.933 -6.738 1.00 86.94 79 ASP A C 1
ATOM 617 O O . ASP A 1 79 ? -2.543 12.386 -5.824 1.00 86.94 79 ASP A O 1
ATOM 621 N N . LEU A 1 80 ? -2.711 11.428 -7.847 1.00 84.06 80 LEU A N 1
ATOM 622 C CA . LEU A 1 80 ? -1.286 11.412 -8.160 1.00 84.06 80 LEU A CA 1
ATOM 623 C C . LEU A 1 80 ? -0.812 12.734 -8.774 1.00 84.06 80 LEU A C 1
ATOM 625 O O . LEU A 1 80 ? 0.389 12.994 -8.760 1.00 84.06 80 LEU A O 1
ATOM 629 N N . THR A 1 81 ? -1.723 13.606 -9.223 1.00 80.00 81 THR A N 1
ATOM 630 C CA . THR A 1 81 ? -1.378 14.977 -9.641 1.00 80.00 81 THR A CA 1
ATOM 631 C C . THR A 1 81 ? -1.039 15.881 -8.451 1.00 80.00 81 THR A C 1
ATOM 633 O O . THR A 1 81 ? -0.432 16.937 -8.624 1.00 80.00 81 THR A O 1
ATOM 636 N N . GLY A 1 82 ? -1.419 15.473 -7.232 1.00 77.25 82 GLY A N 1
ATOM 637 C CA . GLY A 1 82 ? -1.192 16.223 -5.997 1.00 77.25 82 GLY A CA 1
ATOM 638 C C . GLY A 1 82 ? -2.111 17.433 -5.808 1.00 77.25 82 GLY A C 1
ATOM 639 O O . GLY A 1 82 ? -1.849 18.253 -4.928 1.00 77.25 82 GLY A O 1
ATOM 640 N N . LYS A 1 83 ? -3.175 17.565 -6.611 1.00 80.38 83 LYS A N 1
ATOM 641 C CA . LYS A 1 83 ? -4.145 18.667 -6.514 1.00 80.38 83 LYS A CA 1
ATOM 642 C C . LYS A 1 83 ? -5.166 18.433 -5.401 1.00 80.38 83 LYS A C 1
ATOM 644 O O . LYS A 1 83 ? -5.675 19.396 -4.831 1.00 80.38 83 LYS A O 1
ATOM 649 N N . MET A 1 84 ? -5.467 17.173 -5.090 1.00 83.25 84 MET A N 1
ATOM 650 C CA . MET A 1 84 ? -6.439 16.777 -4.072 1.00 83.25 84 MET A CA 1
ATOM 651 C C . MET A 1 84 ? -5.805 15.968 -2.937 1.00 83.25 84 MET A C 1
ATOM 653 O O . MET A 1 84 ? -4.893 15.166 -3.137 1.00 83.25 84 MET A O 1
ATOM 657 N N . ALA A 1 85 ? -6.326 16.166 -1.724 1.00 83.81 85 ALA A N 1
ATOM 658 C CA . ALA A 1 85 ? -5.965 15.360 -0.564 1.00 83.81 85 ALA A CA 1
ATOM 659 C C . ALA A 1 85 ? -6.427 13.896 -0.743 1.00 83.81 85 ALA A C 1
ATOM 661 O O . ALA A 1 85 ? -7.430 13.647 -1.417 1.00 83.81 85 ALA A O 1
ATOM 662 N N . PRO A 1 86 ? -5.723 12.917 -0.143 1.00 88.12 86 PRO A N 1
ATOM 663 C CA . PRO A 1 86 ? -6.145 11.524 -0.193 1.00 88.12 86 PRO A CA 1
ATOM 664 C C . PRO A 1 86 ? -7.471 11.335 0.547 1.00 88.12 86 PRO A C 1
ATOM 666 O O . PRO A 1 86 ? -7.700 11.940 1.592 1.00 88.12 86 PRO A O 1
ATOM 669 N N . LEU A 1 87 ? -8.306 10.437 0.032 1.00 91.50 87 LEU A N 1
ATOM 670 C CA . LEU A 1 87 ? -9.573 10.063 0.644 1.00 91.50 87 LEU A CA 1
ATOM 671 C C . LEU A 1 87 ? -9.497 8.615 1.124 1.00 91.50 87 LEU A C 1
ATOM 673 O O . LEU A 1 87 ? -9.137 7.718 0.361 1.00 91.50 87 LEU A O 1
ATOM 677 N N . VAL A 1 88 ? -9.852 8.383 2.385 1.00 94.94 88 VAL A N 1
ATOM 678 C CA . VAL A 1 88 ? -9.767 7.064 3.020 1.00 94.94 88 VAL A CA 1
ATOM 679 C C . VAL A 1 88 ? -11.110 6.773 3.666 1.00 94.94 88 VAL A C 1
ATOM 681 O O . VAL A 1 88 ? -11.466 7.411 4.648 1.00 94.94 88 VAL A O 1
ATOM 684 N N . LYS A 1 89 ? -11.876 5.833 3.118 1.00 96.38 89 LYS A N 1
ATOM 685 C CA . LYS A 1 89 ? -13.249 5.569 3.559 1.00 96.38 89 LYS A CA 1
ATOM 686 C C . LYS A 1 89 ? -13.433 4.150 4.054 1.00 96.38 89 LYS A C 1
ATOM 688 O O . LYS A 1 89 ? -13.051 3.204 3.367 1.00 96.38 89 LYS A O 1
ATOM 693 N N . ASP A 1 90 ? -14.108 4.000 5.187 1.00 96.00 90 ASP A N 1
ATOM 694 C CA . ASP A 1 90 ? -14.727 2.727 5.543 1.00 96.00 90 ASP A CA 1
ATOM 695 C C . ASP A 1 90 ? -15.898 2.472 4.585 1.00 96.00 90 ASP A C 1
ATOM 697 O O . ASP A 1 90 ? -16.857 3.240 4.539 1.00 96.00 90 ASP A O 1
ATOM 701 N N . ALA A 1 91 ? -15.822 1.401 3.795 1.00 93.06 91 ALA A N 1
ATOM 702 C CA . ALA A 1 91 ? -16.812 1.098 2.767 1.00 93.06 91 ALA A CA 1
ATOM 703 C C . ALA A 1 91 ? -18.198 0.756 3.334 1.00 93.06 91 ALA A C 1
ATOM 705 O O . ALA A 1 91 ? -19.186 0.855 2.614 1.00 93.06 91 ALA A O 1
ATOM 706 N N . LYS A 1 92 ? -18.280 0.310 4.592 1.00 92.06 92 LYS A N 1
ATOM 707 C CA . LYS A 1 92 ? -19.544 -0.055 5.238 1.00 92.06 92 LYS A CA 1
ATOM 708 C C . LYS A 1 92 ? -20.213 1.155 5.878 1.00 92.06 92 LYS A C 1
ATOM 710 O O . LYS A 1 92 ? -21.433 1.267 5.827 1.00 92.06 92 LYS A O 1
ATOM 715 N N . LEU A 1 93 ? -19.424 2.012 6.523 1.00 89.31 93 LEU A N 1
ATOM 716 C CA . LEU A 1 93 ? -19.928 3.195 7.227 1.00 89.31 93 LEU A CA 1
ATOM 717 C C . LEU A 1 93 ? -19.997 4.439 6.333 1.00 89.31 93 LEU A C 1
ATOM 719 O O . LEU A 1 93 ? -20.570 5.441 6.743 1.00 89.31 93 LEU A O 1
ATOM 723 N N . GLU A 1 94 ? -19.366 4.389 5.156 1.00 90.75 94 GLU A N 1
ATOM 724 C CA . GLU A 1 94 ? -19.116 5.528 4.260 1.00 90.75 94 GLU A CA 1
ATOM 725 C C . GLU A 1 94 ? -18.425 6.721 4.947 1.00 90.75 94 GLU A C 1
ATOM 727 O O . GLU A 1 94 ? -18.416 7.843 4.437 1.00 90.75 94 GLU A O 1
ATOM 732 N N . ALA A 1 95 ? -17.800 6.465 6.096 1.00 92.00 95 ALA A N 1
ATOM 733 C CA . ALA A 1 95 ? -17.128 7.457 6.913 1.00 92.00 95 ALA A CA 1
ATOM 734 C C . ALA A 1 95 ? -15.677 7.635 6.462 1.00 92.00 95 ALA A C 1
ATOM 736 O O . ALA A 1 95 ? -14.988 6.660 6.150 1.00 92.00 95 ALA A O 1
ATOM 737 N N . ASP A 1 96 ? -15.211 8.884 6.457 1.00 93.19 96 ASP A N 1
ATOM 738 C CA . ASP A 1 96 ? -13.796 9.195 6.277 1.00 93.19 96 ASP A CA 1
ATOM 739 C C . ASP A 1 96 ? -13.017 8.814 7.545 1.00 93.19 96 ASP A C 1
ATOM 741 O O . ASP A 1 96 ? -13.318 9.286 8.641 1.00 93.19 96 ASP A O 1
ATOM 745 N N . VAL A 1 97 ? -12.029 7.938 7.379 1.00 93.88 97 VAL A N 1
ATOM 746 C CA . VAL A 1 97 ? -11.146 7.425 8.436 1.00 93.88 97 VAL A CA 1
ATOM 747 C C . VAL A 1 97 ? -9.683 7.805 8.189 1.00 93.88 97 VAL A C 1
ATOM 749 O O . VAL A 1 97 ? -8.769 7.236 8.784 1.00 93.88 97 VAL A O 1
ATOM 752 N N . SER A 1 98 ? -9.428 8.781 7.313 1.00 89.88 98 SER A N 1
ATOM 753 C CA . SER A 1 98 ? -8.078 9.258 6.981 1.00 89.88 98 SER A CA 1
ATOM 754 C C . SER A 1 98 ? -7.280 9.711 8.204 1.00 89.88 98 SER A C 1
ATOM 756 O O . SER A 1 98 ? -6.056 9.562 8.230 1.00 89.88 98 SER A O 1
ATOM 758 N N . THR A 1 99 ? -7.949 10.205 9.245 1.00 89.56 99 THR A N 1
ATOM 759 C CA . THR A 1 99 ? -7.331 10.641 10.504 1.00 89.56 99 THR A CA 1
ATOM 760 C C . THR A 1 99 ? -6.643 9.508 11.267 1.00 89.56 99 THR A C 1
ATOM 762 O O . THR A 1 99 ? -5.657 9.775 11.949 1.00 89.56 99 THR A O 1
ATOM 765 N N . GLU A 1 100 ? -7.076 8.250 11.108 1.00 89.38 100 GLU A N 1
ATOM 766 C CA . GLU A 1 100 ? -6.440 7.082 11.743 1.00 89.38 100 GLU A CA 1
ATOM 767 C C . GLU A 1 100 ? -5.000 6.871 11.249 1.00 89.38 100 GLU A C 1
ATOM 769 O O . GLU A 1 100 ? -4.126 6.413 11.988 1.00 89.38 100 GLU A O 1
ATOM 774 N N . ILE A 1 101 ? -4.751 7.219 9.985 1.00 88.00 101 ILE A N 1
ATOM 775 C CA . ILE A 1 101 ? -3.492 6.939 9.292 1.00 88.00 101 ILE A CA 1
ATOM 776 C C . ILE A 1 101 ? -2.729 8.195 8.880 1.00 88.00 101 ILE A C 1
ATOM 778 O O . ILE A 1 101 ? -1.664 8.098 8.272 1.00 88.00 101 ILE A O 1
ATOM 782 N N . THR A 1 102 ? -3.237 9.382 9.204 1.00 86.56 102 THR A N 1
ATOM 783 C CA . THR A 1 102 ? -2.560 10.637 8.878 1.00 86.56 102 THR A CA 1
ATOM 784 C C . THR A 1 102 ? -1.487 10.949 9.911 1.00 86.56 102 THR A C 1
ATOM 786 O O . THR A 1 102 ? -1.766 11.141 11.092 1.00 86.56 102 THR A O 1
ATOM 789 N N . SER A 1 103 ? -0.239 11.053 9.456 1.00 72.62 103 SER A N 1
ATOM 790 C CA . SER A 1 103 ? 0.882 11.538 10.259 1.00 72.62 103 SER A CA 1
ATOM 791 C C . SER A 1 103 ? 1.642 12.604 9.487 1.00 72.62 103 SER A C 1
ATOM 793 O O . SER A 1 103 ? 1.900 12.446 8.296 1.00 72.62 103 SER A O 1
ATOM 795 N N . LYS A 1 104 ? 1.981 13.716 10.153 1.00 73.12 104 LYS A N 1
ATOM 796 C CA . LYS A 1 104 ? 2.695 14.853 9.539 1.00 73.12 104 LYS A CA 1
ATOM 797 C C . LYS A 1 104 ? 2.054 15.330 8.217 1.00 73.12 104 LYS A C 1
ATOM 799 O O . LYS A 1 104 ? 2.752 15.736 7.297 1.00 73.12 104 LYS A O 1
ATOM 804 N N . GLY A 1 105 ? 0.722 15.260 8.124 1.00 72.25 105 GLY A N 1
ATOM 805 C CA . GLY A 1 105 ? -0.044 15.688 6.947 1.00 72.25 105 GLY A CA 1
ATOM 806 C C . GLY A 1 105 ? -0.136 14.670 5.805 1.00 72.25 105 GLY A C 1
ATOM 807 O O . GLY A 1 105 ? -0.735 14.982 4.781 1.00 72.25 105 GLY A O 1
ATOM 808 N N . VAL A 1 106 ? 0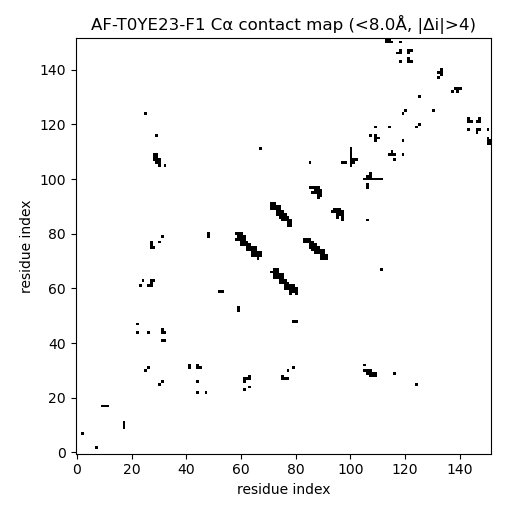.403 13.456 5.965 1.00 78.44 106 VAL A N 1
ATOM 809 C CA . VAL A 1 106 ? 0.338 12.398 4.946 1.00 78.44 106 VAL A CA 1
ATOM 810 C C . VAL A 1 106 ? -0.392 11.179 5.505 1.00 78.44 106 VAL A C 1
ATOM 812 O O . VAL A 1 106 ? -0.003 10.633 6.535 1.00 78.44 106 VAL A O 1
ATOM 815 N N . ALA A 1 107 ? -1.448 10.742 4.817 1.00 85.75 107 ALA A N 1
ATOM 816 C CA . ALA A 1 107 ? -2.121 9.478 5.107 1.00 85.75 107 ALA A CA 1
ATOM 817 C C . ALA A 1 107 ? -1.224 8.302 4.691 1.00 85.75 107 ALA A C 1
ATOM 819 O O . ALA A 1 107 ? -0.847 8.226 3.518 1.00 85.75 107 ALA A O 1
ATOM 820 N N . ASP A 1 108 ? -0.914 7.392 5.614 1.00 89.50 108 ASP A N 1
ATOM 821 C CA . ASP A 1 108 ? -0.050 6.226 5.400 1.00 89.50 108 ASP A CA 1
ATOM 822 C C . ASP A 1 108 ? -0.639 4.954 6.027 1.00 89.50 108 ASP A C 1
ATOM 824 O O . ASP A 1 108 ? -0.646 4.785 7.248 1.00 89.50 108 ASP A O 1
ATOM 828 N N . ALA A 1 109 ? -1.120 4.040 5.182 1.00 90.88 109 ALA A N 1
ATOM 829 C CA . ALA A 1 109 ? -1.764 2.808 5.621 1.00 90.88 109 ALA A CA 1
ATOM 830 C C . ALA A 1 109 ? -0.820 1.843 6.361 1.00 90.88 109 ALA A C 1
ATOM 832 O O . ALA A 1 109 ? -1.315 0.945 7.045 1.00 90.88 109 ALA A O 1
ATOM 833 N N . SER A 1 110 ? 0.509 2.032 6.298 1.00 88.19 110 SER A N 1
ATOM 834 C CA . SER A 1 110 ? 1.454 1.233 7.095 1.00 88.19 110 SER A CA 1
ATOM 835 C C . SER A 1 110 ? 1.167 1.328 8.596 1.00 88.19 110 SER A C 1
ATOM 837 O O . SER A 1 110 ? 1.432 0.388 9.344 1.00 88.19 110 SER A O 1
ATOM 839 N N . ARG A 1 111 ? 0.556 2.436 9.038 1.00 88.44 111 ARG A N 1
ATOM 840 C CA . ARG A 1 111 ? 0.207 2.673 10.441 1.00 88.44 111 ARG A CA 1
ATOM 841 C C . ARG A 1 111 ? -0.808 1.680 10.990 1.00 88.44 111 ARG A C 1
ATOM 843 O O . ARG A 1 111 ? -0.740 1.373 12.175 1.00 88.44 111 ARG A O 1
ATOM 850 N N . TRP A 1 112 ? -1.703 1.132 10.164 1.00 90.31 112 TRP A N 1
ATOM 851 C CA . TRP A 1 112 ? -2.601 0.060 10.614 1.00 90.31 112 TRP A CA 1
ATOM 852 C C . TRP A 1 112 ? -1.851 -1.234 10.950 1.00 90.31 112 TRP A C 1
ATOM 854 O O . TRP A 1 112 ? -2.364 -2.052 11.706 1.00 90.31 112 TRP A O 1
ATOM 864 N N . LEU A 1 113 ? -0.634 -1.409 10.426 1.00 85.38 113 LEU A N 1
ATOM 865 C CA . LEU A 1 113 ? 0.261 -2.513 10.775 1.00 85.38 113 LEU A CA 1
ATOM 866 C C . LEU A 1 113 ? 1.185 -2.172 11.956 1.00 85.38 113 LEU A C 1
ATOM 868 O O . LEU A 1 113 ? 2.031 -2.984 12.310 1.00 85.38 113 LEU A O 1
ATOM 872 N N . GLY A 1 114 ? 1.063 -0.975 12.541 1.00 85.38 114 GLY A N 1
ATOM 873 C CA . GLY A 1 114 ? 2.000 -0.469 13.547 1.00 85.38 114 GLY A CA 1
ATOM 874 C C . GLY A 1 114 ? 3.362 -0.068 12.976 1.00 85.38 114 GLY A C 1
ATOM 875 O O . GLY A 1 114 ? 4.249 0.303 13.733 1.00 85.38 114 GLY A O 1
ATOM 876 N N . LEU A 1 115 ? 3.532 -0.098 11.652 1.00 83.44 115 LEU A N 1
ATOM 877 C CA . LEU A 1 115 ? 4.804 0.185 11.000 1.00 83.44 115 LEU A CA 1
ATOM 878 C C . LEU A 1 115 ? 4.886 1.649 10.570 1.00 83.44 115 LEU A C 1
ATOM 880 O O . LEU A 1 115 ? 3.930 2.228 10.040 1.00 83.44 115 LEU A O 1
ATOM 884 N N . ASP A 1 116 ? 6.070 2.235 10.719 1.00 80.69 116 ASP A N 1
ATOM 885 C CA . ASP A 1 116 ? 6.426 3.416 9.945 1.00 80.69 116 ASP A CA 1
ATOM 886 C C . ASP A 1 116 ? 6.720 3.046 8.477 1.00 80.69 116 ASP A C 1
ATOM 888 O O . ASP A 1 116 ? 6.791 1.877 8.084 1.00 80.69 116 ASP A O 1
ATOM 892 N N . ARG A 1 117 ? 6.876 4.074 7.644 1.00 77.69 11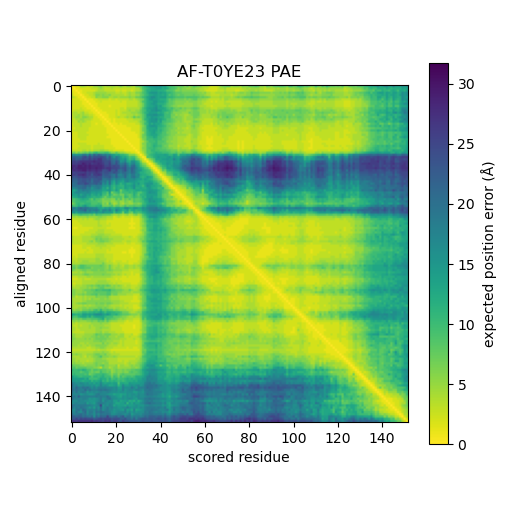7 ARG A N 1
ATOM 893 C CA . ARG A 1 117 ? 7.088 3.918 6.203 1.00 77.69 117 ARG A CA 1
ATOM 894 C C . ARG A 1 117 ? 8.382 3.187 5.859 1.00 77.69 117 ARG A C 1
ATOM 896 O O . ARG A 1 117 ? 8.416 2.447 4.877 1.00 77.69 117 ARG A O 1
ATOM 903 N N . GLN A 1 118 ? 9.445 3.427 6.622 1.00 76.50 118 GLN A N 1
ATOM 904 C CA . GLN A 1 118 ? 10.749 2.831 6.362 1.00 76.50 118 GLN A CA 1
ATOM 905 C C . GLN A 1 118 ? 10.692 1.331 6.645 1.00 76.50 118 GLN A C 1
ATOM 907 O O . GLN A 1 118 ? 11.089 0.533 5.797 1.00 76.50 118 GLN A O 1
ATOM 912 N N . SER A 1 119 ? 10.094 0.944 7.767 1.00 79.31 119 SER A N 1
ATOM 913 C CA . SER A 1 119 ? 9.925 -0.463 8.123 1.00 79.31 119 SER A CA 1
ATOM 914 C C . SER A 1 119 ? 8.927 -1.186 7.230 1.00 79.31 119 SER A C 1
ATOM 916 O O . SER A 1 119 ? 9.155 -2.343 6.885 1.00 79.31 119 SER A O 1
ATOM 918 N N . PHE A 1 120 ? 7.874 -0.517 6.755 1.00 83.38 120 PHE A N 1
ATOM 919 C CA . PHE A 1 120 ? 6.991 -1.094 5.738 1.00 83.38 120 PHE A CA 1
ATOM 920 C C . PHE A 1 120 ? 7.724 -1.377 4.420 1.00 83.38 120 PHE A C 1
ATOM 922 O O . PHE A 1 120 ? 7.563 -2.455 3.850 1.00 83.38 120 PHE A O 1
ATOM 929 N N . LEU A 1 121 ? 8.563 -0.447 3.948 1.00 79.56 121 LEU A N 1
ATOM 930 C CA . LEU A 1 121 ? 9.395 -0.675 2.764 1.00 79.56 121 LEU A CA 1
ATOM 931 C C . LEU A 1 121 ? 10.362 -1.844 2.969 1.00 79.56 121 LEU A C 1
ATOM 933 O O . LEU A 1 121 ? 10.443 -2.718 2.116 1.00 79.56 121 LEU A O 1
ATOM 937 N N . ALA A 1 122 ? 11.033 -1.894 4.119 1.00 75.62 122 ALA A N 1
ATOM 938 C CA . ALA A 1 122 ? 12.012 -2.932 4.427 1.00 75.62 122 ALA A CA 1
ATOM 939 C C . ALA A 1 122 ? 11.407 -4.344 4.549 1.00 75.62 122 ALA A C 1
ATOM 941 O O . ALA A 1 122 ? 12.097 -5.327 4.293 1.00 75.62 122 ALA A O 1
ATOM 942 N N . THR A 1 123 ? 10.139 -4.462 4.964 1.00 79.50 123 THR A N 1
ATOM 943 C CA . THR A 1 123 ? 9.541 -5.758 5.345 1.00 79.50 123 THR A CA 1
ATOM 944 C C . THR A 1 123 ? 8.429 -6.238 4.419 1.00 79.50 123 THR A C 1
ATOM 946 O O . THR A 1 123 ? 8.294 -7.441 4.206 1.00 79.50 123 THR A O 1
ATOM 949 N N . ALA A 1 124 ? 7.630 -5.325 3.863 1.00 83.38 124 ALA A N 1
ATOM 950 C CA . ALA A 1 124 ? 6.426 -5.657 3.102 1.00 83.38 124 ALA A CA 1
ATOM 951 C C . ALA A 1 124 ? 6.530 -5.317 1.605 1.00 83.38 124 ALA A C 1
ATOM 953 O O . ALA A 1 124 ? 5.708 -5.786 0.818 1.00 83.38 124 ALA A O 1
ATOM 954 N N . CYS A 1 125 ? 7.518 -4.514 1.194 1.00 81.19 125 CYS A N 1
ATOM 955 C CA . CYS A 1 125 ? 7.653 -4.007 -0.173 1.00 81.19 125 CYS A CA 1
ATOM 956 C C . CYS A 1 125 ? 9.088 -4.184 -0.694 1.00 81.19 125 CYS A C 1
ATOM 958 O O . CYS A 1 125 ? 9.863 -3.234 -0.758 1.00 81.19 125 CYS A O 1
ATOM 960 N N . VAL A 1 126 ? 9.435 -5.408 -1.094 1.00 79.06 126 VAL A N 1
ATOM 961 C CA . VAL A 1 126 ? 10.772 -5.729 -1.617 1.00 79.06 126 VAL A CA 1
ATOM 962 C C . VAL A 1 126 ? 10.868 -5.346 -3.093 1.00 79.06 126 VAL A C 1
ATOM 964 O O . VAL A 1 126 ? 10.146 -5.892 -3.933 1.00 79.06 126 VAL A O 1
ATOM 967 N N . ARG A 1 127 ? 11.771 -4.424 -3.442 1.00 72.50 127 ARG A N 1
ATOM 968 C CA . ARG A 1 127 ? 12.006 -4.027 -4.837 1.00 72.50 127 ARG A CA 1
ATOM 969 C C . ARG A 1 127 ? 13.031 -4.944 -5.494 1.00 72.50 127 ARG A C 1
ATOM 971 O O . ARG A 1 127 ? 13.874 -5.557 -4.848 1.00 72.50 127 ARG A O 1
ATOM 978 N N . GLN A 1 128 ? 13.009 -4.973 -6.825 1.00 68.19 128 GLN A N 1
ATOM 979 C CA . GLN A 1 128 ? 13.949 -5.775 -7.611 1.00 68.19 128 GLN A CA 1
ATOM 980 C C . GLN A 1 128 ? 15.418 -5.407 -7.331 1.00 68.19 128 GLN A C 1
ATOM 982 O O . GLN A 1 128 ? 16.258 -6.298 -7.265 1.00 68.19 128 GLN A O 1
ATOM 987 N N . ALA A 1 129 ? 15.724 -4.118 -7.146 1.00 69.19 129 ALA A N 1
ATOM 988 C CA . ALA A 1 129 ? 17.079 -3.649 -6.852 1.00 69.19 129 ALA A CA 1
ATOM 989 C C . ALA A 1 129 ? 17.550 -4.013 -5.432 1.00 69.19 129 ALA A C 1
ATOM 991 O O . ALA A 1 129 ? 18.743 -4.219 -5.230 1.00 69.19 129 ALA A O 1
ATOM 992 N N . ASP A 1 130 ? 16.628 -4.152 -4.476 1.00 67.38 130 ASP A N 1
ATOM 993 C CA . ASP A 1 130 ? 16.965 -4.413 -3.071 1.00 67.38 130 ASP A CA 1
ATOM 994 C C . ASP A 1 130 ? 17.590 -5.809 -2.908 1.00 67.38 130 ASP A C 1
ATOM 996 O O . ASP A 1 130 ? 18.523 -5.994 -2.133 1.00 67.38 130 ASP A O 1
ATOM 1000 N N . ILE A 1 131 ? 17.135 -6.784 -3.705 1.00 70.00 131 ILE A N 1
ATOM 1001 C CA . ILE A 1 131 ? 17.674 -8.152 -3.700 1.00 70.00 131 ILE A CA 1
ATOM 1002 C C . ILE A 1 131 ? 19.106 -8.183 -4.250 1.00 70.00 131 ILE A C 1
ATOM 1004 O O . ILE A 1 131 ? 19.968 -8.848 -3.679 1.00 70.00 131 ILE A O 1
ATOM 1008 N N . PHE A 1 132 ? 19.379 -7.450 -5.334 1.00 65.88 132 PHE A N 1
ATOM 1009 C CA . PHE A 1 132 ? 20.732 -7.363 -5.895 1.00 65.88 132 PHE A CA 1
ATOM 1010 C C . PHE A 1 132 ? 21.684 -6.598 -4.969 1.00 65.88 132 PHE A C 1
ATOM 1012 O O . PHE A 1 132 ? 22.825 -7.017 -4.794 1.00 65.88 132 PHE A O 1
ATOM 1019 N N . GLY A 1 133 ? 21.195 -5.553 -4.295 1.00 63.38 133 GLY A N 1
ATOM 1020 C CA . GLY A 1 133 ? 21.976 -4.795 -3.318 1.00 63.38 133 GLY A CA 1
ATOM 1021 C C . GLY A 1 133 ? 22.502 -5.642 -2.153 1.00 63.38 133 GLY A C 1
ATOM 1022 O O . GLY A 1 133 ? 23.602 -5.387 -1.677 1.00 63.38 133 GLY A O 1
ATOM 1023 N N . ILE A 1 134 ? 21.781 -6.690 -1.736 1.00 63.19 134 ILE A N 1
ATOM 1024 C CA . ILE A 1 134 ? 22.244 -7.622 -0.689 1.00 63.19 134 ILE A CA 1
ATOM 1025 C C . ILE A 1 134 ? 23.408 -8.490 -1.184 1.00 63.19 134 ILE A C 1
ATOM 1027 O O . ILE A 1 134 ? 24.322 -8.790 -0.416 1.00 63.19 134 ILE A O 1
ATOM 1031 N N . CYS A 1 135 ? 23.389 -8.898 -2.457 1.00 64.25 135 CYS A N 1
ATOM 1032 C CA . CYS A 1 135 ? 24.493 -9.651 -3.051 1.00 64.25 135 CYS A CA 1
ATOM 1033 C C . CYS A 1 135 ? 25.769 -8.805 -3.150 1.00 64.25 135 CYS A C 1
ATOM 1035 O O . CYS A 1 135 ? 26.860 -9.340 -2.959 1.00 64.25 135 CYS A O 1
ATOM 1037 N N . ASP A 1 136 ? 25.619 -7.505 -3.406 1.00 63.84 136 ASP A N 1
ATOM 1038 C CA . ASP A 1 136 ? 26.738 -6.575 -3.565 1.00 63.84 136 ASP A CA 1
ATOM 1039 C C . ASP A 1 136 ? 27.226 -5.991 -2.226 1.00 63.84 136 ASP A C 1
ATOM 1041 O O . ASP A 1 136 ? 28.411 -5.689 -2.078 1.00 63.84 136 ASP A O 1
ATOM 1045 N N . ASN A 1 137 ? 26.341 -5.848 -1.233 1.00 64.75 137 ASN A N 1
ATOM 1046 C CA . ASN A 1 137 ? 26.666 -5.338 0.098 1.00 64.75 137 ASN A CA 1
ATOM 1047 C C . ASN A 1 137 ? 25.830 -6.024 1.205 1.00 64.75 137 ASN A C 1
ATOM 1049 O O . ASN A 1 137 ? 24.770 -5.516 1.595 1.00 64.75 137 ASN A O 1
ATOM 1053 N N . PRO A 1 138 ? 26.314 -7.144 1.770 1.00 63.72 138 PRO A N 1
ATOM 1054 C CA . PRO A 1 138 ? 25.588 -7.904 2.785 1.00 63.72 138 PRO A CA 1
ATOM 1055 C C . PRO A 1 138 ? 25.372 -7.148 4.106 1.00 63.72 138 PRO A C 1
ATOM 1057 O O . PRO A 1 138 ? 24.467 -7.506 4.858 1.00 63.72 138 PRO A O 1
ATOM 1060 N N . GLU A 1 139 ? 26.145 -6.096 4.401 1.00 67.88 139 GLU A N 1
ATOM 1061 C CA . GLU A 1 139 ? 25.963 -5.286 5.617 1.00 67.88 139 GLU A CA 1
ATOM 1062 C C . GLU A 1 139 ? 24.656 -4.479 5.585 1.00 67.88 139 GLU A C 1
ATOM 1064 O O . GLU A 1 139 ? 24.041 -4.261 6.629 1.00 67.88 139 GLU A O 1
ATOM 1069 N N . SER A 1 140 ? 24.159 -4.133 4.390 1.00 63.84 140 SER A N 1
ATOM 1070 C CA . SER A 1 140 ? 22.866 -3.450 4.218 1.00 63.84 140 SER A CA 1
ATOM 1071 C C . SER A 1 140 ? 21.682 -4.272 4.748 1.00 63.84 140 SER A C 1
ATOM 1073 O O . SER A 1 140 ? 20.692 -3.719 5.226 1.00 63.84 140 SER A O 1
ATOM 1075 N N . LEU A 1 141 ? 21.797 -5.606 4.754 1.00 62.47 141 LEU A N 1
ATOM 1076 C CA . LEU A 1 141 ? 20.782 -6.502 5.310 1.00 62.47 141 LEU A CA 1
ATOM 1077 C C . LEU A 1 141 ? 20.617 -6.308 6.825 1.00 62.47 141 LEU A C 1
ATOM 1079 O O . LEU A 1 141 ? 19.497 -6.355 7.334 1.00 62.47 141 LEU A O 1
ATOM 1083 N N . ALA A 1 142 ? 21.716 -6.070 7.547 1.00 66.31 142 ALA A N 1
ATOM 1084 C CA . ALA A 1 142 ? 21.678 -5.838 8.989 1.00 66.31 142 ALA A CA 1
ATOM 1085 C C . ALA A 1 142 ? 20.938 -4.536 9.332 1.00 66.31 142 ALA A C 1
ATOM 1087 O O . ALA A 1 142 ? 20.220 -4.478 10.332 1.00 66.31 142 ALA A O 1
ATOM 1088 N N . GLU A 1 143 ? 21.056 -3.517 8.480 1.00 65.94 143 GLU A N 1
ATOM 1089 C CA . GLU A 1 143 ? 20.340 -2.248 8.615 1.00 65.94 143 GLU A CA 1
ATOM 1090 C C . GLU A 1 143 ? 18.828 -2.431 8.399 1.00 65.94 143 GLU A C 1
ATOM 1092 O O . GLU A 1 143 ? 18.034 -2.013 9.244 1.00 65.94 143 GLU A O 1
ATOM 1097 N N . TYR A 1 144 ? 18.420 -3.166 7.356 1.00 64.44 144 TYR A N 1
ATOM 1098 C CA . TYR A 1 144 ? 17.006 -3.493 7.117 1.00 64.44 144 TYR A CA 1
ATOM 1099 C C . TYR A 1 144 ? 16.376 -4.300 8.262 1.00 64.44 144 TYR A C 1
ATOM 1101 O O . TYR A 1 144 ? 15.256 -4.001 8.684 1.00 64.44 144 TYR A O 1
ATOM 1109 N N . ILE A 1 145 ? 17.097 -5.290 8.802 1.00 66.94 145 ILE A N 1
ATOM 1110 C CA . ILE A 1 145 ? 16.649 -6.069 9.969 1.00 66.94 145 ILE A CA 1
ATOM 1111 C C . ILE A 1 145 ? 16.539 -5.174 11.210 1.00 66.94 145 ILE A C 1
ATOM 1113 O O . ILE A 1 145 ? 15.574 -5.288 11.965 1.00 66.94 145 ILE A O 1
ATOM 1117 N N . SER A 1 146 ? 17.490 -4.260 11.412 1.00 65.62 146 SER A N 1
ATOM 1118 C CA . SER A 1 146 ? 17.478 -3.338 12.553 1.00 65.62 146 SER A CA 1
ATOM 1119 C C . SER A 1 146 ? 16.296 -2.369 12.493 1.00 65.62 146 SER A C 1
ATOM 1121 O O . SER A 1 146 ? 15.636 -2.155 13.509 1.00 65.62 146 SER A O 1
ATOM 1123 N N . CYS A 1 147 ? 15.966 -1.831 11.314 1.00 59.78 147 CYS A N 1
ATOM 1124 C CA . CYS A 1 147 ? 14.763 -1.013 11.129 1.00 59.78 147 CYS A CA 1
ATOM 1125 C C . CYS A 1 147 ? 13.490 -1.801 11.456 1.00 59.78 147 CYS A C 1
ATOM 1127 O O . CYS A 1 147 ? 12.679 -1.341 12.258 1.00 59.78 147 CYS A O 1
ATOM 1129 N N . ALA A 1 148 ? 13.359 -3.020 10.923 1.00 58.78 148 ALA A N 1
ATOM 1130 C CA . ALA A 1 148 ? 12.215 -3.883 11.206 1.00 58.78 148 ALA A CA 1
ATOM 1131 C C . ALA A 1 148 ? 12.065 -4.206 12.707 1.00 58.78 148 ALA A C 1
ATOM 1133 O O . ALA A 1 148 ? 10.947 -4.287 13.207 1.00 58.78 148 ALA A O 1
ATOM 1134 N N . ALA A 1 149 ? 13.179 -4.367 13.428 1.00 59.34 149 ALA A N 1
ATOM 1135 C CA . ALA A 1 149 ? 13.187 -4.677 14.858 1.00 59.34 149 ALA A CA 1
ATOM 1136 C C . ALA A 1 149 ? 12.904 -3.466 15.767 1.00 59.34 149 ALA A C 1
ATOM 1138 O O . ALA A 1 149 ? 12.480 -3.653 16.905 1.00 59.34 149 ALA A O 1
ATOM 1139 N N . THR A 1 150 ? 13.147 -2.241 15.291 1.00 54.69 150 THR A N 1
ATOM 1140 C CA . THR A 1 150 ? 13.030 -1.013 16.102 1.00 54.69 150 THR A CA 1
ATOM 1141 C C . THR A 1 150 ? 11.643 -0.365 16.001 1.00 54.69 150 THR A C 1
ATOM 1143 O O . THR A 1 150 ? 11.285 0.443 16.851 1.00 54.69 150 THR A O 1
ATOM 1146 N N . SER A 1 151 ? 10.829 -0.726 15.005 1.00 51.44 151 SER A N 1
ATOM 1147 C CA . SER A 1 151 ? 9.475 -0.174 14.810 1.00 51.44 151 SER A CA 1
ATOM 1148 C C . SER A 1 151 ? 8.381 -0.851 15.656 1.00 51.44 151 SER A C 1
ATOM 1150 O O . SER A 1 151 ? 7.252 -0.981 15.184 1.00 51.44 151 SER A O 1
ATOM 1152 N N . VAL A 1 152 ? 8.701 -1.278 16.886 1.00 42.06 152 VAL A N 1
ATOM 1153 C CA . VAL A 1 152 ? 7.746 -1.836 17.871 1.00 42.06 152 VAL A CA 1
ATOM 1154 C C . VAL A 1 152 ? 7.499 -0.846 19.003 1.00 42.06 152 VAL A C 1
ATOM 1156 O O . VAL A 1 152 ? 8.494 -0.317 19.547 1.00 42.06 152 VAL A O 1
#

Mean predicted aligned error: 9.02 Å